Protein AF-A0A347UJ64-F1 (afdb_monomer)

Secondary structure (DSSP, 8-state):
---HHHHHHHHHHHHHHTTSS-HHHHHHHTGGGTHHHHHHHHT-HHHHHHHHHHHHHHH--HHHHHHHHHHTHHHHTTTHHHHHHHHHHHHT-TT--HHHHHHHHHHS-HHHHHHHHHHHH-

Structure (mmCIF, N/CA/C/O backbone):
data_AF-A0A347UJ64-F1
#
_entry.id   AF-A0A347UJ64-F1
#
loop_
_atom_site.group_PDB
_atom_site.id
_atom_site.type_symbol
_atom_site.label_atom_id
_atom_site.label_alt_id
_atom_site.label_comp_id
_atom_site.label_asym_id
_atom_site.label_entity_id
_atom_site.label_seq_id
_atom_site.pdbx_PDB_ins_code
_atom_site.Cartn_x
_atom_site.Cartn_y
_atom_site.Cartn_z
_atom_site.occupancy
_atom_site.B_iso_or_equiv
_atom_site.auth_seq_id
_atom_site.auth_comp_id
_atom_site.auth_asym_id
_atom_site.auth_atom_id
_atom_site.pdbx_PDB_model_num
ATOM 1 N N . MET A 1 1 ? -1.142 -9.263 20.235 1.00 63.03 1 MET A N 1
ATOM 2 C CA . MET A 1 1 ? -0.989 -8.815 18.835 1.00 63.03 1 MET A CA 1
ATOM 3 C C . MET A 1 1 ? -1.962 -7.671 18.612 1.00 63.03 1 MET A C 1
ATOM 5 O O . MET A 1 1 ? -3.070 -7.795 19.123 1.00 63.03 1 MET A O 1
ATOM 9 N N . PRO A 1 2 ? -1.563 -6.585 17.931 1.00 79.00 2 PRO A N 1
ATOM 10 C CA . PRO A 1 2 ? -2.477 -5.505 17.576 1.00 79.00 2 PRO A CA 1
ATOM 11 C C . PRO A 1 2 ? -3.651 -6.006 16.727 1.00 79.00 2 PRO A C 1
ATOM 13 O O . PRO A 1 2 ? -3.521 -6.984 15.987 1.00 79.00 2 PRO A O 1
ATOM 16 N N . SER A 1 3 ? -4.789 -5.331 16.823 1.00 91.12 3 SER A N 1
ATOM 17 C CA . SER A 1 3 ? -5.934 -5.541 15.933 1.00 91.12 3 SER A CA 1
ATOM 18 C C . SER A 1 3 ? -5.662 -4.983 14.529 1.00 91.12 3 SER A C 1
ATOM 20 O O . SER A 1 3 ? -4.817 -4.105 14.348 1.00 91.12 3 SER A O 1
ATOM 22 N N . GLN A 1 4 ? -6.421 -5.432 13.523 1.00 91.94 4 GLN A N 1
ATOM 23 C CA . GLN A 1 4 ? -6.372 -4.844 12.171 1.00 91.94 4 GLN A CA 1
ATOM 24 C C . GLN A 1 4 ? -6.640 -3.333 12.190 1.00 91.94 4 GLN A C 1
ATOM 26 O O . GLN A 1 4 ? -5.997 -2.576 11.469 1.00 91.94 4 GLN A O 1
ATOM 31 N N . ALA A 1 5 ? -7.528 -2.878 13.077 1.00 94.44 5 ALA A N 1
ATOM 32 C CA . ALA A 1 5 ? -7.822 -1.463 13.253 1.00 94.44 5 ALA A CA 1
ATOM 33 C C . ALA A 1 5 ? -6.586 -0.678 13.733 1.00 94.44 5 ALA A C 1
ATOM 35 O O . ALA A 1 5 ? -6.277 0.388 13.202 1.00 94.44 5 ALA A O 1
ATOM 36 N N . GLU A 1 6 ? -5.841 -1.217 14.701 1.00 95.56 6 GLU A N 1
ATOM 37 C CA . GLU A 1 6 ? -4.592 -0.611 15.180 1.00 95.56 6 GLU A CA 1
ATOM 38 C C . GLU A 1 6 ? -3.510 -0.622 14.097 1.00 95.56 6 GLU A C 1
ATOM 40 O O . GLU A 1 6 ? -2.832 0.386 13.897 1.00 95.56 6 GLU A O 1
ATOM 45 N N . TYR A 1 7 ? -3.381 -1.717 13.343 1.00 95.75 7 TYR A N 1
ATOM 46 C CA . TYR A 1 7 ? -2.463 -1.772 12.208 1.00 95.75 7 TYR A CA 1
ATOM 47 C C . TYR A 1 7 ? -2.813 -0.754 11.124 1.00 95.75 7 TYR A C 1
ATOM 49 O O . TYR A 1 7 ? -1.909 -0.108 10.591 1.00 95.75 7 TYR A O 1
ATOM 57 N N . PHE A 1 8 ? -4.091 -0.582 10.796 1.00 97.00 8 PHE A N 1
ATOM 58 C CA . PHE A 1 8 ? -4.524 0.394 9.804 1.00 97.00 8 PHE A CA 1
ATOM 59 C C . PHE A 1 8 ? -4.277 1.826 10.284 1.00 97.00 8 PHE A C 1
ATOM 61 O O . PHE A 1 8 ? -3.668 2.621 9.571 1.00 97.00 8 PHE A O 1
ATOM 68 N N . LYS A 1 9 ? -4.642 2.132 11.535 1.00 96.94 9 LYS A N 1
ATOM 69 C CA . LYS A 1 9 ? -4.392 3.440 12.153 1.00 96.94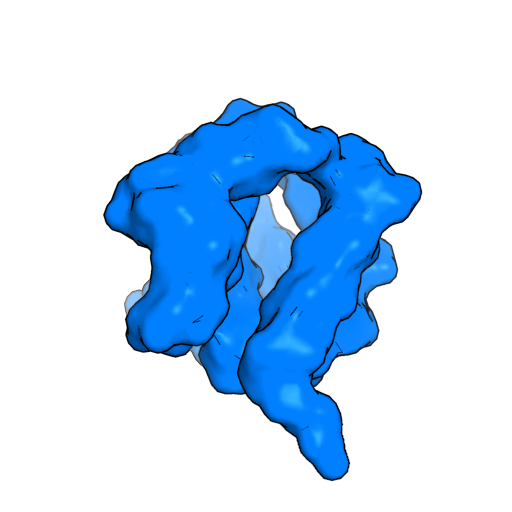 9 LYS A CA 1
ATOM 70 C C . LYS A 1 9 ? -2.904 3.797 12.161 1.00 96.94 9 LYS A C 1
ATOM 72 O O . LYS A 1 9 ? -2.538 4.904 11.772 1.00 96.94 9 LYS A O 1
ATOM 77 N N . ASN A 1 10 ? -2.051 2.860 12.570 1.00 95.88 10 ASN A N 1
ATOM 78 C CA . ASN A 1 10 ? -0.606 3.077 12.604 1.00 95.88 10 ASN A CA 1
ATOM 79 C C . ASN A 1 10 ? -0.047 3.295 11.197 1.00 95.88 10 ASN A C 1
ATOM 81 O O . ASN A 1 10 ? 0.778 4.179 11.006 1.00 95.88 10 ASN A O 1
ATOM 85 N N . PHE A 1 11 ? -0.540 2.550 10.204 1.00 97.19 11 PHE A N 1
ATOM 86 C CA . PHE A 1 11 ? -0.135 2.735 8.813 1.00 97.19 11 PHE A CA 1
ATOM 87 C C . PHE A 1 11 ? -0.483 4.130 8.287 1.00 97.19 11 PHE A C 1
ATOM 89 O O . PHE A 1 11 ? 0.380 4.804 7.733 1.00 97.19 11 PHE A O 1
ATOM 96 N N . ILE A 1 12 ? -1.719 4.586 8.514 1.00 97.62 12 ILE A N 1
ATOM 97 C CA . ILE A 1 12 ? -2.166 5.942 8.164 1.00 97.62 12 ILE A CA 1
ATOM 98 C C . ILE A 1 12 ? -1.245 6.984 8.814 1.00 97.62 12 ILE A C 1
ATOM 100 O O . ILE A 1 12 ? -0.774 7.891 8.130 1.00 97.62 12 ILE A O 1
ATOM 104 N N . SER A 1 13 ? -0.942 6.834 10.110 1.00 97.19 13 SER A N 1
ATOM 105 C CA . SER A 1 13 ? -0.020 7.735 10.815 1.00 97.19 13 SER A CA 1
ATOM 106 C C . SER A 1 13 ? 1.352 7.757 10.152 1.00 97.19 13 SER A C 1
ATOM 108 O O . SER A 1 13 ? 1.855 8.827 9.837 1.00 97.19 13 SER A O 1
ATOM 110 N N . THR A 1 14 ? 1.929 6.592 9.845 1.00 96.19 14 THR A N 1
ATOM 111 C CA . THR A 1 14 ? 3.244 6.518 9.197 1.00 96.19 14 THR A CA 1
ATOM 112 C C . THR A 1 14 ? 3.252 7.187 7.821 1.00 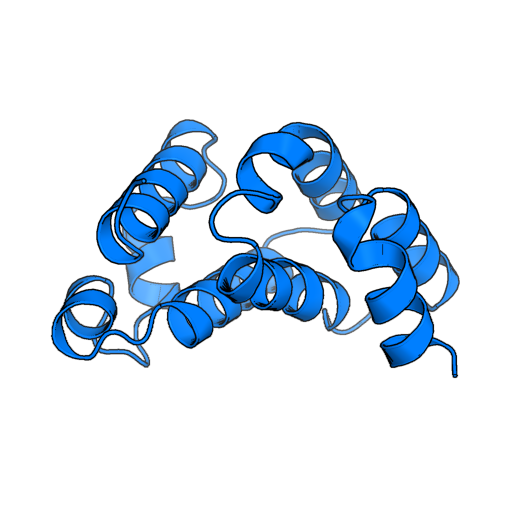96.19 14 THR A C 1
ATOM 114 O O . THR A 1 14 ? 4.189 7.923 7.514 1.00 96.19 14 THR A O 1
ATOM 117 N N . LEU A 1 15 ? 2.202 7.008 7.008 1.00 97.25 15 LEU A N 1
ATOM 118 C CA . LEU A 1 15 ? 2.084 7.701 5.719 1.00 97.25 15 LEU A CA 1
ATOM 119 C C . LEU A 1 15 ? 2.061 9.228 5.884 1.00 97.25 15 LEU A C 1
ATOM 121 O O . LEU A 1 15 ? 2.664 9.935 5.072 1.00 97.25 15 LEU A O 1
ATOM 125 N N . LYS A 1 16 ? 1.402 9.731 6.934 1.00 97.19 16 LYS A N 1
ATOM 126 C CA . LYS A 1 16 ? 1.372 11.161 7.265 1.00 97.19 16 LYS A CA 1
ATOM 127 C C . LYS A 1 16 ? 2.720 11.672 7.753 1.00 97.19 16 LYS A C 1
ATOM 129 O O . LYS A 1 16 ? 3.215 12.671 7.232 1.00 97.19 16 LYS A O 1
ATOM 134 N N . ASP A 1 17 ? 3.329 10.975 8.706 1.00 96.75 17 ASP A N 1
ATOM 135 C CA . ASP A 1 17 ? 4.593 11.367 9.335 1.00 96.75 17 ASP A CA 1
ATOM 136 C C . ASP A 1 17 ? 5.730 11.426 8.302 1.00 96.75 17 ASP A C 1
ATOM 138 O O . ASP A 1 17 ? 6.548 12.347 8.302 1.00 96.75 17 ASP A O 1
ATOM 142 N N . GLN A 1 18 ? 5.722 10.498 7.339 1.0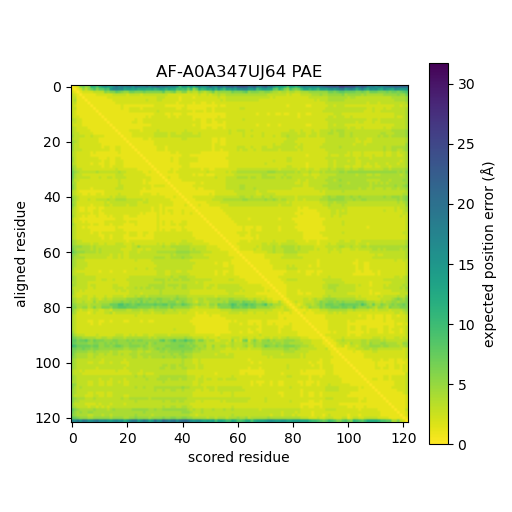0 95.06 18 GLN A N 1
ATOM 143 C CA . GLN A 1 18 ? 6.654 10.470 6.208 1.00 95.06 18 GLN A CA 1
ATOM 144 C C . GLN A 1 18 ? 6.272 11.417 5.058 1.00 95.06 18 GLN A C 1
ATOM 146 O O . GLN A 1 18 ? 6.959 11.456 4.035 1.00 95.06 18 GLN A O 1
ATOM 151 N N . LYS A 1 19 ? 5.181 12.184 5.193 1.00 95.44 19 LYS A N 1
ATOM 152 C CA . LYS A 1 19 ? 4.654 13.101 4.165 1.00 95.44 19 LYS A CA 1
ATOM 153 C C . LYS A 1 19 ? 4.386 12.409 2.822 1.00 95.44 19 LYS A C 1
ATOM 155 O O . LYS A 1 19 ? 4.522 13.015 1.755 1.00 95.44 19 LYS A O 1
ATOM 160 N N . VAL A 1 20 ? 4.013 11.130 2.866 1.00 96.69 20 VAL A N 1
ATOM 161 C CA . VAL A 1 20 ? 3.594 10.359 1.688 1.00 96.69 20 VAL A CA 1
ATOM 162 C C . VAL A 1 20 ? 2.220 10.856 1.254 1.00 96.69 20 VAL A C 1
ATOM 164 O O . VAL A 1 20 ? 2.058 11.277 0.103 1.00 96.69 20 VAL A O 1
ATOM 167 N N . LEU A 1 21 ? 1.284 10.905 2.208 1.00 97.38 21 LEU A N 1
ATOM 168 C CA . LEU A 1 21 ? -0.054 11.472 2.057 1.00 97.38 21 LEU A CA 1
ATOM 169 C C . LEU A 1 21 ? -0.371 12.416 3.222 1.00 97.38 21 LEU A C 1
ATOM 171 O O . LEU A 1 21 ? 0.005 12.141 4.359 1.00 97.38 21 LEU A O 1
ATOM 175 N N . ASN A 1 22 ? -1.068 13.515 2.951 1.00 97.38 22 ASN A N 1
ATOM 176 C CA . ASN A 1 22 ? -1.676 14.354 3.986 1.00 97.38 22 ASN A CA 1
ATOM 177 C C . ASN A 1 22 ? -3.117 13.900 4.310 1.00 97.38 22 ASN A C 1
ATOM 179 O O . ASN A 1 22 ? -3.645 12.990 3.674 1.00 97.38 22 ASN A O 1
ATOM 183 N N . ASP A 1 23 ? -3.760 14.541 5.290 1.00 97.56 23 ASP A N 1
ATOM 184 C CA . ASP A 1 23 ? -5.123 14.187 5.719 1.00 97.56 23 ASP A CA 1
ATOM 185 C C . ASP A 1 23 ? -6.157 14.255 4.590 1.00 97.56 23 ASP A C 1
ATOM 187 O O . ASP A 1 23 ? -6.963 13.342 4.430 1.00 97.56 23 ASP A O 1
ATOM 191 N N . GLN A 1 24 ? -6.101 15.299 3.763 1.00 97.69 24 GLN A N 1
ATOM 192 C CA . GLN A 1 24 ? -7.019 15.458 2.637 1.00 97.69 24 GLN A CA 1
ATOM 193 C C . GLN A 1 24 ? -6.800 14.378 1.572 1.00 97.69 24 GLN A C 1
ATOM 195 O O . GLN A 1 24 ? -7.759 13.854 1.017 1.00 97.69 24 GLN A O 1
ATOM 200 N N . GLU A 1 25 ? -5.544 14.031 1.289 1.00 98.06 25 GLU A N 1
ATOM 201 C CA . GLU A 1 25 ? -5.195 12.974 0.338 1.00 98.06 25 GLU A CA 1
ATOM 202 C C . GLU A 1 25 ? -5.638 11.594 0.832 1.00 98.06 25 GLU A C 1
ATOM 204 O O . GLU A 1 25 ? -6.069 10.774 0.026 1.00 98.06 25 GLU A O 1
ATOM 209 N N . ILE A 1 26 ? -5.566 11.337 2.141 1.00 98.31 26 ILE A N 1
ATOM 210 C CA . ILE A 1 26 ? -6.067 10.093 2.736 1.00 98.31 26 ILE A CA 1
ATOM 211 C C . ILE A 1 26 ? -7.590 10.011 2.617 1.00 98.31 26 ILE A C 1
ATOM 213 O O . ILE A 1 26 ? -8.102 8.980 2.185 1.00 98.31 26 ILE A O 1
ATOM 217 N N . GLU A 1 27 ? -8.314 11.075 2.968 1.00 98.19 27 GLU A N 1
ATOM 218 C CA . GLU A 1 27 ? -9.776 11.089 2.841 1.00 98.19 27 GLU A CA 1
ATOM 219 C C . GLU A 1 27 ? -10.218 10.946 1.380 1.00 98.19 27 GLU A C 1
ATOM 221 O O . GLU A 1 27 ? -11.130 10.177 1.085 1.00 98.19 27 GLU A O 1
ATOM 226 N N . GLU A 1 28 ? -9.533 11.602 0.440 1.00 97.94 28 GLU A N 1
ATOM 227 C CA . GLU A 1 28 ? -9.833 11.458 -0.989 1.00 97.94 28 GLU A CA 1
ATOM 228 C C . GLU A 1 28 ? -9.515 10.046 -1.500 1.00 97.94 28 GLU A C 1
ATOM 230 O O . GLU A 1 28 ? -10.305 9.470 -2.250 1.00 97.94 28 GLU A O 1
ATOM 235 N N . ALA A 1 29 ? -8.396 9.450 -1.072 1.00 97.88 29 ALA A N 1
ATOM 236 C CA . ALA A 1 29 ? -8.066 8.067 -1.406 1.00 97.88 29 ALA A CA 1
ATOM 237 C C . ALA A 1 29 ? -9.145 7.093 -0.914 1.00 97.88 29 ALA A C 1
ATOM 239 O O . ALA A 1 29 ? -9.474 6.139 -1.613 1.00 97.88 29 ALA A O 1
ATOM 240 N N . LEU A 1 30 ? -9.718 7.343 0.264 1.00 98.25 30 LEU A N 1
ATOM 241 C CA . LEU A 1 30 ? -10.693 6.466 0.913 1.00 98.25 30 LEU A CA 1
ATOM 242 C C . LEU A 1 30 ? -12.148 6.879 0.673 1.00 98.25 30 LEU A C 1
ATOM 244 O O . LEU A 1 30 ? -13.055 6.282 1.246 1.00 98.25 30 LEU A O 1
ATOM 248 N N . LYS A 1 31 ? -12.403 7.858 -0.195 1.00 97.44 31 LYS A N 1
ATOM 249 C CA . LYS A 1 31 ? -13.741 8.416 -0.427 1.00 97.44 31 LYS A CA 1
ATOM 250 C C . LYS A 1 31 ? -14.787 7.375 -0.829 1.00 97.44 31 LYS A C 1
ATOM 252 O O . LYS A 1 31 ? -15.934 7.479 -0.415 1.00 97.44 31 LYS A O 1
ATOM 257 N N . TYR A 1 32 ? -14.396 6.359 -1.601 1.00 95.19 32 TYR A N 1
ATOM 258 C CA . TYR A 1 32 ? -15.283 5.253 -1.996 1.00 95.19 32 TYR A CA 1
ATOM 259 C C . TYR A 1 32 ? -15.695 4.337 -0.835 1.00 95.19 32 TYR A C 1
ATOM 261 O O . TYR A 1 32 ? -16.599 3.525 -0.995 1.00 95.19 32 TYR A O 1
ATOM 269 N N . LEU A 1 33 ? -15.020 4.455 0.306 1.00 96.94 33 LEU A N 1
ATOM 270 C CA . LEU A 1 33 ? -15.259 3.700 1.531 1.00 96.94 33 LEU A CA 1
ATOM 271 C C . LEU A 1 33 ? -15.767 4.626 2.647 1.00 96.94 33 LEU A C 1
ATOM 273 O O . LEU A 1 33 ? -15.478 4.373 3.809 1.00 96.94 33 LEU A O 1
ATOM 277 N N . ASP A 1 34 ? -16.435 5.733 2.299 1.00 97.00 34 ASP A N 1
ATOM 278 C CA . ASP A 1 34 ? -16.881 6.777 3.234 1.00 97.00 34 ASP A CA 1
ATOM 279 C C . ASP A 1 34 ? -15.746 7.333 4.120 1.00 97.00 34 ASP A C 1
ATOM 281 O O . ASP A 1 34 ? -15.911 7.621 5.314 1.00 97.00 34 ASP A O 1
ATOM 285 N N . GLY A 1 35 ? -14.565 7.484 3.512 1.00 96.56 35 GLY A N 1
ATOM 286 C CA . GLY A 1 35 ? -13.375 8.036 4.148 1.00 96.56 35 GLY A CA 1
ATOM 287 C C . GLY A 1 35 ? -12.736 7.088 5.160 1.00 96.56 35 GLY A C 1
ATOM 288 O O . GLY A 1 35 ? -12.995 5.883 5.192 1.00 96.56 35 GLY A O 1
ATOM 289 N N . ILE A 1 36 ? -11.895 7.633 6.043 1.00 96.69 36 ILE A N 1
ATOM 290 C CA . ILE A 1 36 ? -11.265 6.829 7.108 1.00 96.69 36 ILE A CA 1
ATOM 291 C C . ILE A 1 36 ? -12.335 6.176 7.995 1.00 96.69 36 ILE A C 1
ATOM 293 O O . ILE A 1 36 ? -12.195 5.024 8.411 1.00 96.69 36 ILE A O 1
ATOM 297 N N . LYS A 1 37 ? -13.415 6.907 8.288 1.00 96.56 37 LYS A N 1
ATOM 298 C CA . LYS A 1 37 ? -14.480 6.446 9.182 1.00 96.56 37 LYS A CA 1
ATOM 299 C C . LYS A 1 37 ? -15.172 5.191 8.651 1.00 96.56 37 LYS A C 1
ATOM 301 O O . LYS A 1 37 ? -15.352 4.263 9.439 1.00 96.56 37 LYS A O 1
ATOM 306 N N . GLY A 1 38 ? -15.530 5.151 7.367 1.00 96.94 38 GLY A N 1
ATOM 307 C CA . GLY A 1 38 ? -16.204 3.985 6.794 1.00 96.94 38 GLY A CA 1
ATOM 308 C C . GLY A 1 38 ? -15.300 2.751 6.730 1.00 96.94 38 GLY A C 1
ATOM 309 O O . GLY A 1 38 ? -15.737 1.650 7.060 1.00 96.94 38 GLY A O 1
ATOM 310 N N . VAL A 1 39 ? -13.991 2.928 6.491 1.00 97.31 39 VAL A N 1
ATOM 311 C CA . VAL A 1 39 ? -13.018 1.823 6.619 1.00 97.31 39 VAL A CA 1
ATOM 312 C C . VAL A 1 39 ? -13.072 1.181 8.009 1.00 97.31 39 VAL A C 1
ATOM 314 O O . VAL A 1 39 ? -13.046 -0.046 8.122 1.00 97.31 39 VAL A O 1
ATOM 317 N N . PHE A 1 40 ? -13.165 1.984 9.074 1.00 97.12 40 PHE A N 1
ATOM 318 C CA . PHE A 1 40 ? -13.243 1.467 10.441 1.00 97.12 40 PHE A CA 1
ATOM 319 C C . PHE A 1 40 ? -14.609 0.872 10.796 1.00 97.12 40 PHE A C 1
ATOM 321 O O . PHE A 1 40 ? -14.638 -0.157 11.475 1.00 97.12 40 PHE A O 1
ATOM 328 N N . SER A 1 41 ? -15.720 1.493 10.384 1.00 96.62 41 SER A N 1
ATOM 329 C CA . SER A 1 41 ? -17.061 0.988 10.715 1.00 96.62 41 SER A CA 1
ATOM 330 C C . SER A 1 41 ? -17.336 -0.353 10.049 1.00 96.62 41 SER A C 1
ATOM 332 O O . SER A 1 41 ? -17.803 -1.284 10.707 1.00 96.62 41 SER A O 1
ATOM 334 N N . ASP A 1 42 ? -16.955 -0.467 8.780 1.00 96.25 42 ASP A N 1
ATOM 335 C CA . ASP A 1 42 ? -17.318 -1.604 7.935 1.00 96.25 42 ASP A CA 1
ATOM 336 C C . ASP A 1 42 ? -16.177 -2.628 7.841 1.00 96.25 42 ASP A C 1
ATOM 338 O O . ASP A 1 42 ? -16.320 -3.696 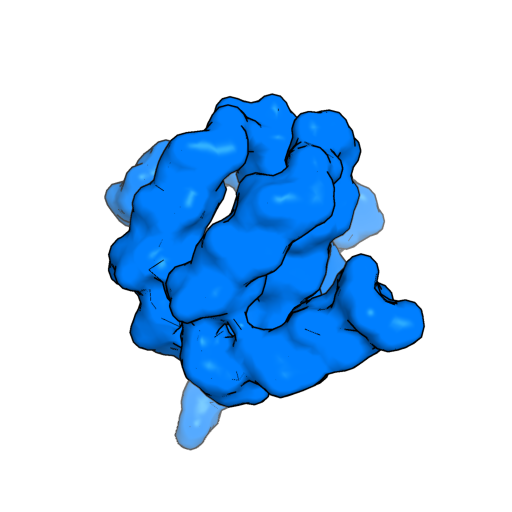7.246 1.00 96.25 42 ASP A O 1
ATOM 342 N N . LYS A 1 43 ? -15.043 -2.329 8.494 1.00 95.56 43 LYS A N 1
ATOM 343 C CA . LYS A 1 43 ? -13.838 -3.170 8.571 1.00 95.56 43 LYS A CA 1
ATOM 344 C C . LYS A 1 43 ? -13.220 -3.458 7.199 1.00 95.56 43 LYS A C 1
ATOM 346 O O . LYS A 1 43 ? -12.600 -4.504 6.995 1.00 95.56 43 LYS A O 1
ATOM 351 N N . PHE A 1 44 ? -13.321 -2.512 6.267 1.00 96.38 44 PHE A N 1
ATOM 352 C CA . PHE A 1 44 ? -12.761 -2.604 4.914 1.00 96.38 44 PHE A CA 1
ATOM 353 C C . PHE A 1 44 ? -11.250 -2.324 4.865 1.00 96.38 44 PHE A C 1
ATOM 355 O O . PHE A 1 44 ? -10.774 -1.568 4.023 1.00 96.38 44 PHE A O 1
ATOM 362 N N . PHE A 1 45 ? -10.460 -2.926 5.759 1.00 96.31 45 PHE A N 1
ATOM 363 C CA . PHE A 1 45 ? -9.029 -2.620 5.880 1.00 96.31 45 PHE A CA 1
ATOM 364 C C . PHE A 1 45 ? -8.226 -2.991 4.629 1.00 96.31 45 PHE A C 1
ATOM 366 O O . PHE A 1 45 ? -7.382 -2.208 4.203 1.00 96.31 45 PHE A O 1
ATOM 373 N N . ILE A 1 46 ? -8.512 -4.144 4.010 1.00 96.94 46 ILE A N 1
ATOM 374 C CA . ILE A 1 46 ? -7.857 -4.571 2.759 1.00 96.94 46 ILE A CA 1
ATOM 375 C C . ILE A 1 46 ? -8.132 -3.555 1.649 1.00 96.94 46 ILE A C 1
ATOM 377 O O . ILE A 1 46 ? -7.195 -3.002 1.079 1.00 96.94 46 ILE A O 1
ATOM 381 N N . SER A 1 47 ? -9.404 -3.232 1.410 1.00 97.56 47 SER A N 1
ATOM 382 C CA . SER A 1 47 ? -9.783 -2.248 0.394 1.00 97.56 47 SER A CA 1
ATOM 383 C C . SER A 1 47 ? -9.254 -0.852 0.718 1.00 97.56 47 SER A C 1
ATOM 385 O O . SER A 1 47 ? -8.878 -0.112 -0.189 1.00 97.56 47 SER A O 1
ATOM 387 N N . GLY A 1 48 ? -9.165 -0.486 1.998 1.00 97.94 48 GLY A N 1
ATOM 388 C CA . GLY A 1 48 ? -8.536 0.757 2.433 1.00 97.94 48 GLY A CA 1
ATOM 389 C C . GLY A 1 48 ? -7.057 0.805 2.055 1.00 97.94 48 GLY A C 1
ATO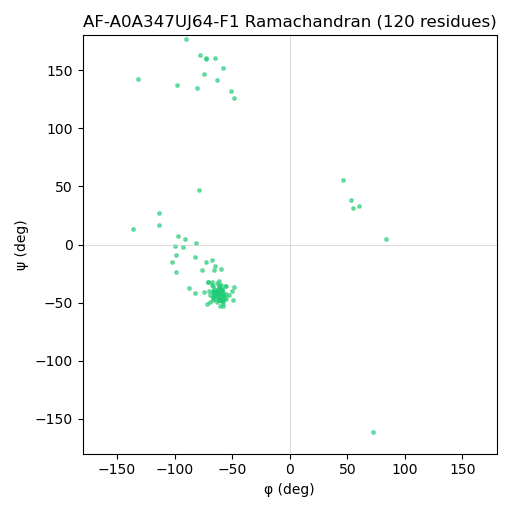M 390 O O . GLY A 1 48 ? -6.597 1.781 1.466 1.00 97.94 48 GLY A O 1
ATOM 391 N N . TYR A 1 49 ? -6.318 -0.272 2.318 1.00 98.25 49 TYR A N 1
ATOM 392 C CA . TYR A 1 49 ? -4.928 -0.412 1.896 1.00 98.25 49 TYR A CA 1
ATOM 393 C C . TYR A 1 49 ? -4.777 -0.318 0.369 1.00 98.25 49 TYR A C 1
ATOM 395 O O . TYR A 1 49 ? -3.955 0.457 -0.117 1.00 98.25 49 TYR A O 1
ATOM 403 N N . GLU A 1 50 ? -5.586 -1.044 -0.399 1.00 97.69 50 GLU A N 1
ATOM 404 C CA . GLU A 1 50 ? -5.541 -1.003 -1.866 1.00 97.69 50 GLU A CA 1
ATOM 405 C C . GLU A 1 50 ? -5.787 0.410 -2.410 1.00 97.69 50 GLU A C 1
ATOM 407 O O . GLU A 1 50 ? -5.031 0.895 -3.251 1.00 97.69 50 GLU A O 1
ATOM 412 N N . ASN A 1 51 ? -6.799 1.114 -1.899 1.00 97.81 51 ASN A N 1
ATOM 413 C CA . ASN A 1 51 ? -7.118 2.469 -2.349 1.00 97.81 51 ASN A CA 1
ATOM 414 C C . ASN A 1 51 ? -6.009 3.482 -2.018 1.00 97.81 51 ASN A C 1
ATOM 416 O O . ASN A 1 51 ? -5.679 4.330 -2.852 1.00 97.81 51 ASN A O 1
ATOM 420 N N . LEU A 1 52 ? -5.372 3.360 -0.847 1.00 98.25 52 LEU A N 1
ATOM 421 C CA . LEU A 1 52 ? -4.194 4.166 -0.508 1.00 98.25 52 LEU A CA 1
ATOM 422 C C . LEU A 1 52 ? -3.040 3.906 -1.486 1.00 98.25 52 LEU A C 1
ATOM 424 O O . LEU A 1 52 ? -2.414 4.856 -1.959 1.00 98.25 52 LEU A O 1
ATOM 428 N N . ALA A 1 53 ? -2.778 2.641 -1.830 1.00 97.94 53 ALA A N 1
ATOM 429 C CA . ALA A 1 53 ? -1.756 2.281 -2.810 1.00 97.94 53 ALA A CA 1
ATOM 430 C C . ALA A 1 53 ? -2.061 2.883 -4.189 1.00 97.94 53 ALA A C 1
ATOM 432 O O . ALA A 1 53 ? -1.201 3.543 -4.773 1.00 97.94 53 ALA A O 1
ATOM 433 N N . TRP A 1 54 ? -3.299 2.758 -4.676 1.00 96.88 54 TRP A N 1
ATOM 434 C CA . TRP A 1 54 ? -3.726 3.358 -5.943 1.00 96.88 54 TRP A CA 1
ATOM 435 C C . TRP A 1 54 ? -3.541 4.873 -5.975 1.00 96.88 54 TRP A C 1
ATOM 437 O O . TRP A 1 54 ? -3.096 5.429 -6.984 1.00 96.88 54 TRP A O 1
ATOM 447 N N . PHE A 1 55 ? -3.855 5.553 -4.875 1.00 97.38 55 PHE A N 1
ATOM 448 C CA . PHE A 1 55 ? -3.645 6.990 -4.766 1.00 97.38 55 PHE A CA 1
ATOM 449 C C . PHE A 1 55 ? -2.152 7.344 -4.819 1.00 97.38 55 PHE A C 1
ATOM 451 O O . PHE A 1 55 ? -1.745 8.226 -5.581 1.00 97.38 55 PHE A O 1
ATOM 458 N N . ILE A 1 56 ? -1.309 6.600 -4.096 1.00 97.00 56 ILE A N 1
ATOM 459 C CA . ILE A 1 56 ? 0.150 6.758 -4.147 1.00 97.00 56 ILE A CA 1
ATOM 460 C C . ILE A 1 56 ? 0.672 6.519 -5.569 1.00 97.00 56 ILE A C 1
ATOM 462 O O . ILE A 1 56 ? 1.489 7.300 -6.049 1.00 97.00 56 ILE A O 1
ATOM 466 N N . CYS A 1 57 ? 0.162 5.522 -6.296 1.00 95.69 57 CYS A N 1
ATOM 467 C CA . CYS A 1 57 ? 0.539 5.266 -7.687 1.00 95.69 57 CYS A CA 1
ATOM 468 C C . CYS A 1 57 ? 0.218 6.430 -8.628 1.00 95.69 57 CYS A C 1
ATOM 470 O O . CYS A 1 57 ? 0.945 6.628 -9.601 1.00 95.69 57 CYS A O 1
ATOM 472 N N . LYS A 1 58 ? -0.840 7.206 -8.372 1.00 94.12 58 LYS A N 1
ATOM 473 C CA . LYS A 1 58 ? -1.146 8.41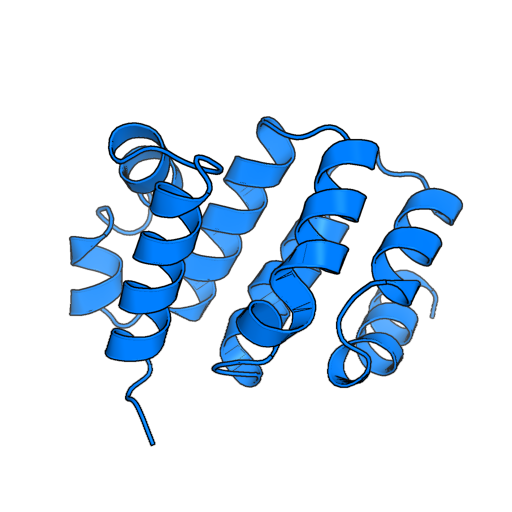5 -9.160 1.00 94.12 58 LYS A CA 1
ATOM 474 C C . LYS A 1 58 ? -0.142 9.538 -8.889 1.00 94.12 58 LYS A C 1
ATOM 476 O O . LYS A 1 58 ? 0.176 10.299 -9.795 1.00 94.12 58 LYS A O 1
ATOM 481 N N . LYS A 1 59 ? 0.377 9.617 -7.660 1.00 94.00 59 LYS A N 1
ATOM 482 C CA . LYS A 1 59 ? 1.294 10.670 -7.201 1.00 94.00 59 LYS A CA 1
ATOM 483 C C . LYS A 1 59 ? 2.766 10.359 -7.481 1.00 94.00 59 LYS A C 1
ATOM 485 O O . LYS A 1 59 ? 3.554 11.264 -7.746 1.00 94.00 59 LYS A O 1
ATOM 490 N N . PHE A 1 60 ? 3.170 9.100 -7.346 1.00 95.25 60 PHE A N 1
ATOM 491 C CA . PHE A 1 60 ? 4.574 8.699 -7.360 1.00 95.25 60 PHE A CA 1
ATOM 492 C C . PHE A 1 60 ? 4.994 8.185 -8.738 1.00 95.25 60 PHE A C 1
ATOM 494 O O . PHE A 1 60 ? 4.316 7.379 -9.380 1.00 95.25 60 PHE A O 1
ATOM 501 N N . MET A 1 61 ? 6.182 8.617 -9.160 1.00 94.06 61 MET A N 1
ATOM 502 C CA . MET A 1 61 ? 6.933 7.953 -10.222 1.00 94.06 61 MET A CA 1
ATOM 503 C C . MET A 1 61 ? 7.511 6.632 -9.706 1.00 94.06 61 MET A C 1
ATOM 505 O O . MET A 1 61 ? 7.692 6.451 -8.499 1.00 94.06 61 MET A O 1
ATOM 509 N N . VAL A 1 62 ? 7.858 5.729 -10.624 1.00 94.44 62 VAL A N 1
ATOM 510 C CA . VAL A 1 62 ? 8.409 4.402 -10.304 1.00 94.44 62 VAL A CA 1
ATOM 511 C C . VAL A 1 62 ? 9.615 4.490 -9.367 1.00 94.44 62 VAL A C 1
ATOM 513 O O . VAL A 1 62 ? 9.676 3.756 -8.386 1.00 94.44 62 VAL A O 1
ATOM 516 N N . GLN A 1 63 ? 10.536 5.430 -9.594 1.00 94.81 63 GLN A N 1
ATOM 517 C CA . GLN A 1 63 ? 11.713 5.598 -8.736 1.00 94.81 63 GLN A CA 1
ATOM 518 C C . GLN A 1 63 ? 11.343 5.911 -7.277 1.00 94.81 63 GLN A C 1
ATOM 520 O O . GLN A 1 63 ? 11.885 5.313 -6.350 1.00 94.81 63 GLN A O 1
ATOM 525 N N . ARG A 1 64 ? 10.347 6.778 -7.070 1.00 95.81 64 ARG A N 1
ATOM 526 C CA . ARG A 1 64 ? 9.858 7.125 -5.732 1.00 95.81 64 ARG A CA 1
ATOM 527 C C . ARG A 1 64 ? 9.096 5.969 -5.078 1.00 95.81 64 ARG A C 1
ATOM 529 O O . ARG A 1 64 ? 9.162 5.810 -3.863 1.00 95.81 64 ARG A O 1
ATOM 536 N N . LEU A 1 65 ? 8.407 5.137 -5.866 1.00 96.06 65 LEU A N 1
ATOM 537 C CA . LEU A 1 65 ? 7.817 3.886 -5.371 1.00 96.06 65 LEU A CA 1
ATOM 538 C C . LEU A 1 65 ? 8.893 2.910 -4.890 1.00 96.06 65 LEU A C 1
ATOM 540 O O . LEU A 1 65 ? 8.732 2.319 -3.824 1.00 96.06 65 LEU A O 1
ATOM 544 N N . LYS A 1 66 ? 10.003 2.775 -5.629 1.00 96.00 66 LYS A N 1
ATOM 545 C CA . LYS A 1 66 ? 11.124 1.918 -5.217 1.00 96.00 66 LYS A CA 1
ATOM 546 C C . LYS A 1 66 ? 11.693 2.356 -3.871 1.00 96.00 66 LYS A C 1
ATOM 548 O O . LYS A 1 66 ? 11.861 1.534 -2.972 1.00 96.00 66 LYS A O 1
ATOM 553 N N . GLU A 1 67 ? 11.948 3.652 -3.721 1.00 96.25 67 GLU A N 1
ATOM 554 C CA . GLU A 1 67 ? 12.434 4.236 -2.468 1.00 96.25 67 GLU A CA 1
ATOM 555 C C . GLU A 1 67 ? 11.451 4.008 -1.319 1.00 96.25 67 GLU A C 1
ATOM 557 O O . GLU A 1 67 ? 11.857 3.545 -0.254 1.00 96.25 67 GLU A O 1
ATOM 562 N N . PHE A 1 68 ? 10.159 4.252 -1.559 1.00 96.81 68 PHE A N 1
ATOM 563 C CA . PHE A 1 68 ? 9.113 4.033 -0.566 1.00 96.81 68 PHE A CA 1
ATOM 564 C C . PHE A 1 68 ? 9.078 2.580 -0.082 1.00 96.81 68 PHE A C 1
ATOM 566 O O . PHE A 1 68 ? 9.104 2.352 1.126 1.00 96.81 68 PHE A O 1
ATOM 573 N N . ILE A 1 69 ? 9.051 1.604 -0.999 1.00 96.38 69 ILE A N 1
ATOM 574 C CA . ILE A 1 69 ? 8.995 0.178 -0.648 1.00 96.38 69 ILE A CA 1
ATOM 575 C C . ILE A 1 69 ? 10.232 -0.212 0.166 1.00 96.38 69 ILE A C 1
ATOM 577 O O . ILE A 1 69 ? 10.094 -0.796 1.238 1.00 96.38 69 ILE A O 1
ATOM 581 N N . LYS A 1 70 ? 11.428 0.178 -0.295 1.00 95.44 70 LYS A N 1
ATOM 582 C CA . LYS A 1 70 ? 12.699 -0.165 0.355 1.00 95.44 70 LYS A CA 1
ATOM 583 C C . LYS A 1 70 ? 12.821 0.412 1.769 1.00 95.44 70 LYS A C 1
ATOM 585 O O . LYS A 1 70 ? 13.343 -0.257 2.654 1.00 95.44 70 LYS A O 1
ATOM 590 N N . GLN A 1 71 ? 12.364 1.647 1.983 1.00 95.12 71 GLN A N 1
ATOM 591 C CA . GLN A 1 71 ? 12.431 2.316 3.290 1.00 95.12 71 GLN A CA 1
ATOM 592 C C . GLN A 1 71 ? 11.382 1.801 4.280 1.00 95.12 71 GLN A C 1
ATOM 594 O O . GLN A 1 71 ? 11.557 1.947 5.485 1.00 95.12 71 GLN A O 1
ATOM 599 N N . ASN A 1 72 ? 10.301 1.196 3.785 1.00 95.31 72 ASN A N 1
ATOM 600 C CA . ASN A 1 72 ? 9.149 0.818 4.596 1.00 95.31 72 ASN A CA 1
ATOM 601 C C . ASN A 1 72 ? 8.937 -0.693 4.712 1.00 95.31 72 ASN A C 1
ATOM 603 O O . ASN A 1 72 ? 7.861 -1.116 5.127 1.00 95.31 72 ASN A O 1
ATOM 607 N N . THR A 1 73 ? 9.933 -1.521 4.392 1.00 94.19 73 THR A N 1
ATOM 608 C CA . THR A 1 73 ? 9.818 -2.988 4.440 1.00 94.19 73 THR A CA 1
ATOM 609 C C . THR A 1 73 ? 9.241 -3.494 5.765 1.00 94.19 73 THR A C 1
ATOM 611 O O . THR A 1 73 ? 8.292 -4.275 5.756 1.00 94.19 73 THR A O 1
ATOM 614 N N . GLU A 1 74 ? 9.741 -3.005 6.905 1.00 93.06 74 GLU A N 1
ATOM 615 C CA . GLU A 1 74 ? 9.260 -3.407 8.236 1.00 93.06 74 GLU A CA 1
ATOM 616 C C . GLU A 1 74 ? 7.798 -3.026 8.479 1.00 93.06 74 GLU A C 1
ATOM 618 O O . GLU A 1 74 ? 7.025 -3.806 9.035 1.00 93.06 74 GLU A O 1
ATOM 623 N N . MET A 1 75 ? 7.393 -1.840 8.019 1.00 94.12 75 MET A N 1
ATOM 62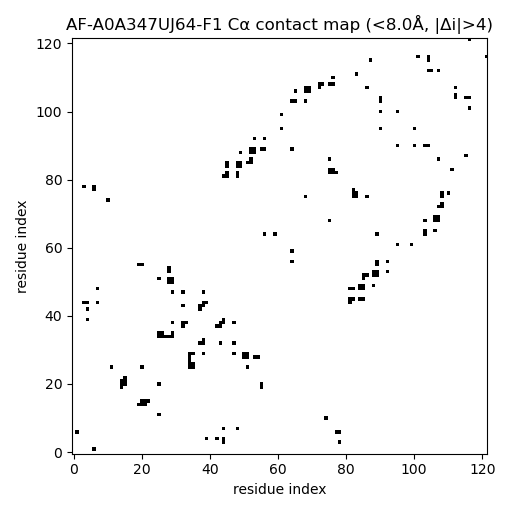4 C CA . MET A 1 75 ? 5.995 -1.435 8.042 1.00 94.12 75 MET A CA 1
ATOM 625 C C . MET A 1 75 ? 5.178 -2.374 7.143 1.00 94.12 75 MET A C 1
ATOM 627 O O . MET A 1 75 ? 4.168 -2.918 7.573 1.00 94.12 75 MET A O 1
ATOM 631 N N . LEU A 1 76 ? 5.600 -2.626 5.909 1.00 94.56 76 LEU A N 1
ATOM 632 C CA . LEU A 1 76 ? 4.827 -3.393 4.928 1.00 94.56 76 LEU A CA 1
ATOM 633 C C . LEU A 1 76 ? 4.613 -4.868 5.309 1.00 94.56 76 LEU A C 1
ATOM 635 O O . LEU A 1 76 ? 3.690 -5.489 4.785 1.00 94.56 76 LEU A O 1
ATOM 639 N N . VAL A 1 77 ? 5.411 -5.427 6.227 1.00 94.75 77 VAL A N 1
ATOM 640 C CA . VAL A 1 77 ? 5.223 -6.793 6.760 1.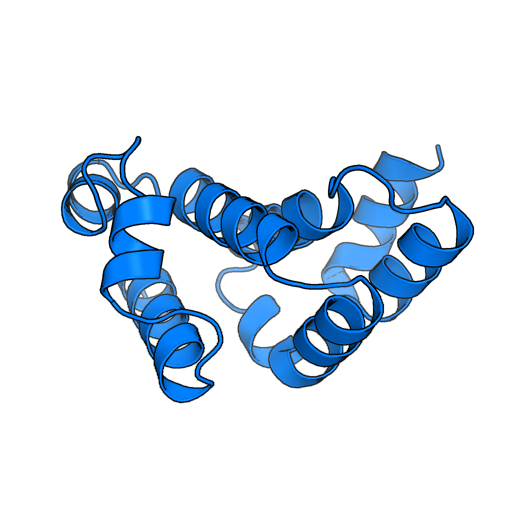00 94.75 77 VAL A CA 1
ATOM 641 C C . VAL A 1 77 ? 4.382 -6.866 8.033 1.00 94.75 77 VAL A C 1
ATOM 643 O O . VAL A 1 77 ? 4.145 -7.961 8.543 1.00 94.75 77 VAL A O 1
ATOM 646 N N . GLN A 1 78 ? 3.935 -5.741 8.584 1.00 90.56 78 GLN A N 1
ATOM 647 C CA . GLN A 1 78 ? 2.914 -5.769 9.631 1.00 90.56 78 GLN A CA 1
ATOM 648 C C . GLN A 1 78 ? 1.559 -6.090 8.997 1.00 90.56 78 GLN A C 1
ATOM 650 O O . GLN A 1 78 ? 1.315 -5.699 7.862 1.00 90.56 78 GLN A O 1
ATOM 655 N N . ASP A 1 79 ? 0.684 -6.798 9.715 1.00 89.69 79 ASP A N 1
ATOM 656 C CA . ASP A 1 79 ? -0.606 -7.254 9.170 1.00 89.69 79 ASP A CA 1
ATOM 657 C C . ASP A 1 79 ? -0.462 -7.891 7.772 1.00 89.69 79 ASP A C 1
ATOM 659 O O . ASP A 1 79 ? -1.051 -7.447 6.783 1.00 89.69 79 ASP A O 1
ATOM 663 N N . LYS A 1 80 ? 0.414 -8.907 7.688 1.00 87.00 80 LYS A N 1
ATOM 664 C CA . LYS A 1 80 ? 0.924 -9.480 6.427 1.00 87.00 80 LYS A CA 1
ATOM 665 C C . LYS A 1 80 ? -0.167 -9.806 5.410 1.00 87.00 80 LYS A C 1
ATOM 667 O O . LYS A 1 80 ? 0.045 -9.642 4.215 1.00 87.00 80 LYS A O 1
ATOM 672 N N . GLY A 1 81 ? -1.324 -10.271 5.884 1.00 88.62 81 GLY A N 1
ATOM 673 C CA . GLY A 1 81 ? -2.457 -10.602 5.026 1.00 88.62 81 GLY A CA 1
ATOM 674 C C . GLY A 1 81 ? -3.023 -9.376 4.314 1.00 88.62 81 GLY A C 1
ATOM 675 O O . GLY A 1 81 ? -3.218 -9.417 3.106 1.00 88.62 81 GLY A O 1
ATOM 676 N N . ALA A 1 82 ? -3.244 -8.276 5.035 1.00 91.62 82 ALA A N 1
ATOM 677 C CA . ALA A 1 82 ? -3.854 -7.080 4.466 1.00 91.62 82 ALA A CA 1
ATOM 678 C C . ALA A 1 82 ? -2.842 -6.202 3.712 1.00 91.62 82 ALA A C 1
ATOM 680 O O . ALA A 1 82 ? -3.130 -5.742 2.606 1.00 91.62 82 ALA A O 1
ATOM 681 N N . ARG A 1 83 ? -1.626 -6.013 4.249 1.00 95.00 83 ARG A N 1
ATOM 682 C CA . ARG A 1 83 ? -0.597 -5.172 3.603 1.00 95.00 83 ARG A CA 1
ATOM 683 C C . ARG A 1 83 ? 0.034 -5.817 2.366 1.00 95.00 83 ARG A C 1
ATOM 685 O O . ARG A 1 83 ? 0.613 -5.103 1.551 1.00 95.00 83 ARG A O 1
ATOM 692 N N . PHE A 1 84 ? -0.144 -7.122 2.158 1.00 97.12 84 PHE A N 1
ATOM 693 C CA . PHE A 1 84 ? 0.142 -7.748 0.866 1.00 97.12 84 PHE A CA 1
ATOM 694 C C . PHE A 1 84 ? -0.635 -7.073 -0.277 1.00 97.12 84 PHE A C 1
ATOM 696 O O . PHE A 1 84 ? -0.037 -6.731 -1.296 1.00 97.12 84 PHE A O 1
ATOM 703 N N . TYR A 1 85 ? -1.932 -6.802 -0.090 1.00 97.00 85 TYR A N 1
ATOM 704 C CA . TYR A 1 85 ? -2.773 -6.173 -1.116 1.00 97.00 85 TYR A CA 1
ATOM 705 C C . TYR A 1 85 ? -2.366 -4.724 -1.400 1.00 97.00 85 TYR A C 1
ATOM 707 O O . TYR A 1 85 ? -2.405 -4.293 -2.550 1.00 97.00 85 TYR A O 1
ATOM 715 N N . PHE A 1 86 ? -1.859 -4.000 -0.394 1.00 97.88 86 PHE A N 1
ATOM 716 C CA . PHE A 1 86 ? -1.223 -2.696 -0.606 1.00 97.88 86 PHE A CA 1
ATOM 717 C C . PHE A 1 86 ? -0.040 -2.804 -1.585 1.00 97.88 86 PHE A C 1
ATOM 719 O O . PHE A 1 86 ? 0.029 -2.078 -2.574 1.00 97.88 86 PHE A O 1
ATOM 726 N N . VAL A 1 87 ? 0.898 -3.723 -1.321 1.00 97.56 87 VAL A N 1
ATOM 727 C CA . VAL A 1 87 ? 2.098 -3.906 -2.157 1.00 97.56 87 VAL A CA 1
ATOM 728 C C . VAL A 1 87 ? 1.722 -4.400 -3.552 1.00 97.56 87 VAL A C 1
ATOM 730 O O . VAL A 1 87 ? 2.276 -3.920 -4.538 1.00 97.56 87 VAL A O 1
ATOM 733 N N . GLN A 1 88 ? 0.762 -5.320 -3.648 1.00 97.25 88 GLN A N 1
ATOM 734 C CA . GLN A 1 88 ? 0.252 -5.800 -4.926 1.00 97.25 88 GLN A CA 1
ATOM 735 C C . GLN A 1 88 ? -0.330 -4.650 -5.756 1.00 97.25 88 GLN A C 1
ATOM 737 O O . GLN A 1 88 ? 0.058 -4.493 -6.909 1.00 97.25 88 GLN A O 1
ATOM 742 N N . ALA A 1 89 ? -1.181 -3.806 -5.167 1.00 97.00 89 ALA A N 1
ATOM 743 C CA . ALA A 1 89 ? -1.765 -2.656 -5.853 1.00 97.00 89 ALA A CA 1
ATOM 744 C C . ALA A 1 89 ? -0.698 -1.651 -6.332 1.00 97.00 89 ALA A C 1
ATOM 746 O O . ALA A 1 89 ? -0.818 -1.108 -7.430 1.00 97.00 89 ALA A O 1
ATOM 747 N N . LEU A 1 90 ? 0.405 -1.461 -5.588 1.00 97.00 90 LEU A N 1
ATOM 748 C CA . LEU A 1 90 ? 1.525 -0.632 -6.062 1.00 97.00 90 LEU A CA 1
ATOM 749 C C . LEU A 1 90 ? 2.153 -1.152 -7.369 1.00 97.00 90 LEU A C 1
ATOM 751 O O . LEU A 1 90 ? 2.592 -0.362 -8.208 1.00 97.00 90 LEU A O 1
ATOM 755 N N . LEU A 1 91 ? 2.193 -2.475 -7.539 1.00 96.19 91 LEU A N 1
ATOM 756 C CA . LEU A 1 91 ? 2.739 -3.168 -8.712 1.00 96.19 91 LEU A CA 1
ATOM 757 C C . LEU A 1 91 ? 1.746 -3.253 -9.881 1.00 96.19 91 LEU A C 1
ATOM 759 O O . LEU A 1 91 ? 2.131 -3.606 -10.995 1.00 96.19 91 LEU A O 1
ATOM 763 N N . GLU A 1 92 ? 0.481 -2.915 -9.649 1.00 94.69 92 GLU A N 1
ATOM 764 C CA . GLU A 1 92 ? -0.550 -2.801 -10.686 1.00 94.69 92 GLU A CA 1
ATOM 765 C C . GLU A 1 92 ? -0.631 -1.377 -11.262 1.00 94.69 92 GLU A C 1
ATOM 767 O O . GLU A 1 92 ? -1.468 -1.095 -12.122 1.00 94.69 92 GLU A O 1
ATOM 772 N N . LYS A 1 93 ? 0.271 -0.475 -10.842 1.00 91.12 93 LYS A N 1
ATOM 773 C CA . LYS A 1 93 ? 0.384 0.881 -11.389 1.00 91.12 93 LYS A CA 1
ATOM 774 C C . LYS A 1 93 ? 0.414 0.855 -12.931 1.00 91.12 93 LYS A C 1
ATOM 776 O O . LYS A 1 93 ? 1.303 0.227 -13.512 1.00 91.12 93 LYS A O 1
ATOM 781 N N . PRO A 1 94 ? -0.470 1.609 -13.613 1.00 89.19 94 PRO A N 1
ATOM 782 C CA . PRO A 1 94 ? -0.433 1.720 -15.062 1.00 89.19 94 PRO A CA 1
ATOM 783 C C . PRO A 1 94 ? 0.872 2.361 -15.533 1.00 89.19 94 PRO A C 1
ATOM 785 O O . PRO A 1 94 ? 1.367 3.314 -14.922 1.00 89.19 94 PRO A O 1
ATOM 788 N N . GLY A 1 95 ? 1.398 1.852 -16.646 1.00 89.00 95 GLY A N 1
ATOM 789 C CA . GLY A 1 95 ? 2.595 2.385 -17.293 1.00 89.00 95 GLY A CA 1
ATOM 790 C C . GLY A 1 95 ? 3.924 1.892 -16.721 1.00 89.00 95 GLY A C 1
ATOM 791 O O . GLY A 1 95 ? 4.956 2.366 -17.179 1.00 89.00 95 GLY A O 1
ATOM 792 N N . ILE A 1 96 ? 3.927 0.958 -15.762 1.00 93.94 96 ILE A N 1
ATOM 793 C CA . ILE A 1 96 ? 5.171 0.284 -15.366 1.00 93.94 96 ILE A CA 1
ATOM 794 C C . ILE A 1 96 ? 5.507 -0.825 -16.364 1.00 93.94 96 ILE A C 1
ATOM 796 O O . ILE A 1 96 ? 4.644 -1.622 -16.747 1.00 93.94 96 ILE A O 1
ATOM 800 N N . THR A 1 97 ? 6.767 -0.878 -16.774 1.00 95.12 97 THR A N 1
ATOM 801 C CA . THR A 1 97 ? 7.293 -1.936 -17.638 1.00 95.12 97 THR A CA 1
ATOM 802 C C . THR A 1 97 ? 7.559 -3.215 -16.845 1.00 95.12 97 THR A C 1
ATOM 804 O O . THR A 1 97 ? 7.676 -3.203 -15.618 1.00 95.12 97 THR A O 1
ATOM 807 N N . ASP A 1 98 ? 7.695 -4.340 -17.542 1.00 95.62 98 ASP A N 1
ATOM 808 C CA . ASP A 1 98 ? 8.020 -5.625 -16.919 1.00 95.62 98 ASP A CA 1
ATOM 809 C C . ASP A 1 98 ? 9.361 -5.616 -16.157 1.00 95.62 98 ASP A C 1
ATOM 811 O O . ASP A 1 98 ? 9.385 -6.089 -15.016 1.00 95.62 98 ASP A O 1
ATOM 815 N N . PRO A 1 99 ? 10.463 -5.039 -16.684 1.00 96.12 99 PRO A N 1
ATOM 816 C CA . PRO A 1 99 ? 11.699 -4.888 -15.917 1.00 96.12 99 PRO A CA 1
ATOM 817 C C . PRO A 1 99 ? 11.514 -4.061 -14.639 1.00 96.12 99 PRO A C 1
ATOM 819 O O . PRO A 1 99 ? 11.949 -4.480 -13.568 1.00 96.12 99 PRO A O 1
ATOM 822 N N . GLU A 1 100 ? 10.804 -2.930 -14.714 1.00 96.44 100 GLU A N 1
ATOM 823 C CA . GLU A 1 100 ? 10.525 -2.097 -13.538 1.00 96.44 100 GLU A CA 1
ATOM 824 C C . GLU A 1 100 ? 9.670 -2.827 -12.505 1.00 96.44 100 GLU A C 1
ATOM 826 O O . GLU A 1 100 ? 9.948 -2.748 -11.307 1.00 96.44 100 GLU A O 1
ATOM 831 N N . ARG A 1 101 ? 8.649 -3.566 -12.956 1.00 97.19 101 ARG A N 1
ATOM 832 C CA . ARG A 1 101 ? 7.812 -4.383 -12.077 1.00 97.19 101 ARG A CA 1
ATOM 833 C C . ARG A 1 101 ? 8.645 -5.455 -11.387 1.00 97.19 101 ARG A C 1
ATOM 835 O O . ARG A 1 101 ? 8.514 -5.638 -10.181 1.00 97.19 101 ARG A O 1
ATOM 842 N N . LYS A 1 102 ? 9.535 -6.130 -12.117 1.00 96.94 102 LYS A N 1
ATOM 843 C CA . LYS A 1 102 ? 10.443 -7.129 -11.544 1.00 96.94 102 LYS A CA 1
ATOM 844 C C . LYS A 1 102 ? 11.359 -6.515 -10.485 1.00 96.94 102 LYS A C 1
ATOM 846 O O . LYS A 1 102 ? 11.500 -7.093 -9.413 1.00 96.94 102 LYS A O 1
ATOM 851 N N . GLU A 1 103 ? 11.925 -5.337 -10.737 1.00 96.62 103 GLU A N 1
ATOM 852 C CA . GLU A 1 103 ? 12.732 -4.619 -9.743 1.00 96.62 103 GLU A CA 1
ATOM 853 C C . GLU A 1 103 ? 11.927 -4.249 -8.493 1.00 96.62 103 GLU A C 1
ATOM 855 O O . GLU A 1 103 ? 12.404 -4.474 -7.383 1.00 96.62 103 GLU A O 1
ATOM 860 N N . LEU A 1 104 ? 10.701 -3.736 -8.654 1.00 97.25 104 LEU A N 1
ATOM 861 C CA . LEU A 1 104 ? 9.811 -3.422 -7.531 1.00 97.25 104 LEU A CA 1
ATOM 862 C C . LEU A 1 104 ? 9.462 -4.671 -6.704 1.00 97.25 104 LEU A C 1
ATOM 864 O O . LEU A 1 104 ? 9.382 -4.584 -5.481 1.00 97.25 104 LEU A O 1
ATOM 868 N N . ILE A 1 105 ? 9.292 -5.835 -7.342 1.00 97.88 105 ILE A N 1
ATOM 869 C CA . ILE A 1 105 ? 9.071 -7.101 -6.630 1.00 97.88 105 ILE A CA 1
ATOM 870 C C . ILE A 1 105 ? 10.317 -7.512 -5.845 1.00 97.88 105 ILE A C 1
ATOM 872 O O . ILE A 1 105 ? 10.194 -7.877 -4.683 1.00 97.88 105 ILE A O 1
ATOM 876 N N . LEU A 1 106 ? 11.513 -7.425 -6.431 1.00 97.00 106 LEU A N 1
ATOM 877 C CA . LEU A 1 106 ? 12.755 -7.848 -5.766 1.00 97.00 106 LEU A CA 1
ATOM 878 C C . LEU A 1 106 ? 13.124 -6.995 -4.543 1.00 97.00 106 LEU A C 1
ATOM 880 O O . LEU A 1 106 ? 13.867 -7.455 -3.679 1.00 97.00 106 LEU A O 1
ATOM 884 N N . ILE A 1 107 ? 12.610 -5.767 -4.459 1.00 97.00 107 ILE A N 1
ATOM 885 C CA . ILE A 1 107 ? 12.780 -4.893 -3.287 1.00 97.00 107 ILE A CA 1
ATOM 886 C C . ILE A 1 107 ? 11.574 -4.907 -2.341 1.00 97.00 107 ILE A C 1
ATOM 888 O O . ILE A 1 107 ? 11.657 -4.339 -1.254 1.00 97.00 107 ILE A O 1
ATOM 892 N N . ALA A 1 108 ? 10.455 -5.520 -2.739 1.00 97.06 108 ALA A N 1
ATOM 893 C CA . ALA A 1 108 ? 9.321 -5.742 -1.852 1.00 97.06 108 ALA A CA 1
ATOM 894 C C . ALA A 1 108 ? 9.717 -6.698 -0.715 1.00 97.06 108 ALA A C 1
ATOM 896 O O . ALA A 1 108 ? 10.692 -7.443 -0.848 1.00 97.06 108 ALA A O 1
ATOM 897 N N . PRO A 1 109 ? 8.969 -6.726 0.401 1.00 97.00 109 PRO A N 1
ATOM 898 C CA . PRO A 1 109 ? 9.258 -7.666 1.471 1.00 97.00 109 PRO A CA 1
ATOM 899 C C . PRO A 1 109 ? 9.385 -9.112 0.980 1.00 97.00 109 PRO A C 1
ATOM 901 O O . PRO A 1 109 ? 8.514 -9.592 0.255 1.00 97.00 109 PRO A O 1
ATOM 904 N N . GLU A 1 110 ? 10.443 -9.810 1.409 1.00 96.31 110 GLU A N 1
ATOM 905 C CA . GLU A 1 110 ? 10.807 -11.161 0.936 1.00 96.31 110 GLU A CA 1
ATOM 906 C C . GLU A 1 110 ? 9.629 -12.143 0.971 1.00 96.31 110 GLU A C 1
ATOM 908 O O . GLU A 1 110 ? 9.396 -12.893 0.025 1.00 96.31 110 GLU A O 1
ATOM 913 N N . ILE A 1 111 ? 8.817 -12.060 2.029 1.00 96.00 111 ILE A N 1
ATOM 914 C CA . ILE A 1 111 ? 7.625 -12.893 2.233 1.00 96.00 111 ILE A CA 1
ATOM 915 C C . ILE A 1 111 ? 6.566 -12.763 1.125 1.00 96.00 111 ILE A C 1
ATOM 917 O O . ILE A 1 111 ? 5.730 -13.653 0.979 1.00 96.00 111 ILE A O 1
ATOM 921 N N . TYR A 1 112 ? 6.577 -11.675 0.353 1.00 97.25 112 TYR A N 1
ATOM 922 C CA . TYR A 1 112 ? 5.635 -11.432 -0.740 1.00 97.25 112 TYR A CA 1
ATOM 923 C C . TYR A 1 112 ? 6.222 -11.789 -2.109 1.00 97.25 112 TYR A C 1
ATOM 925 O O . TYR A 1 112 ? 5.464 -12.074 -3.033 1.00 97.25 112 TYR A O 1
ATOM 933 N N . GLN A 1 113 ? 7.550 -11.805 -2.260 1.00 96.94 113 GLN A N 1
ATOM 934 C CA . GLN A 1 113 ? 8.206 -11.851 -3.572 1.00 96.94 113 GLN A CA 1
ATOM 935 C C . GLN A 1 113 ? 7.819 -13.079 -4.395 1.00 96.94 113 GLN A C 1
ATOM 937 O O . GLN A 1 113 ? 7.457 -12.939 -5.559 1.00 96.94 113 GLN A O 1
ATOM 942 N N . THR A 1 114 ? 7.826 -14.273 -3.793 1.00 96.44 114 THR A N 1
ATOM 943 C CA . THR A 1 114 ? 7.460 -15.521 -4.485 1.00 96.44 114 THR A CA 1
ATOM 944 C C . THR A 1 114 ? 6.047 -15.458 -5.064 1.00 96.44 114 THR A C 1
ATOM 946 O O . THR A 1 114 ? 5.830 -15.843 -6.214 1.00 96.44 114 THR A O 1
ATOM 949 N N . TYR A 1 115 ? 5.091 -14.938 -4.291 1.00 96.31 115 TYR A N 1
ATOM 950 C CA . TYR A 1 115 ? 3.704 -14.792 -4.731 1.00 96.31 115 TYR A CA 1
ATOM 951 C C . TYR A 1 115 ? 3.567 -13.728 -5.818 1.00 96.31 115 TYR A C 1
ATOM 953 O O . TYR A 1 115 ? 2.893 -13.956 -6.819 1.00 96.31 115 TYR A O 1
ATOM 961 N N . LEU A 1 116 ? 4.241 -12.588 -5.658 1.00 97.12 116 LEU A N 1
ATOM 962 C CA . LEU A 1 116 ? 4.202 -11.495 -6.626 1.00 97.12 116 LEU A CA 1
ATOM 963 C C . LEU A 1 116 ? 4.839 -11.899 -7.964 1.00 97.12 116 LEU A C 1
ATOM 965 O O . LEU A 1 116 ? 4.255 -11.647 -9.015 1.00 97.12 116 LEU A O 1
ATOM 969 N N . LEU A 1 117 ? 5.985 -12.590 -7.948 1.00 96.94 117 LEU A N 1
ATOM 970 C CA . LEU A 1 117 ? 6.593 -13.155 -9.159 1.00 96.94 117 LEU A CA 1
ATOM 971 C C . LEU A 1 117 ? 5.636 -14.128 -9.853 1.00 96.94 117 LEU A C 1
ATOM 973 O O . LEU A 1 117 ? 5.492 -14.082 -11.071 1.00 96.94 117 LEU A O 1
ATOM 977 N N . GLY A 1 118 ? 4.958 -14.976 -9.075 1.00 96.69 118 GLY A N 1
ATOM 978 C CA . GLY A 1 118 ? 3.938 -15.883 -9.588 1.00 96.69 118 GLY A CA 1
ATOM 979 C C . GLY A 1 118 ? 2.749 -15.164 -10.225 1.00 96.69 118 GLY A C 1
ATOM 980 O O . GLY A 1 118 ? 2.264 -15.607 -11.252 1.00 96.69 118 GLY A O 1
ATOM 981 N N . ARG A 1 119 ? 2.292 -14.050 -9.646 1.00 94.94 119 ARG A N 1
ATOM 982 C CA . ARG A 1 119 ? 1.138 -13.289 -10.147 1.00 94.94 119 ARG A CA 1
ATOM 983 C C . ARG A 1 119 ? 1.419 -12.563 -11.463 1.00 94.94 119 ARG A C 1
ATOM 985 O O . ARG A 1 119 ? 0.526 -12.471 -12.294 1.00 94.94 119 ARG A O 1
ATOM 992 N N . PHE A 1 120 ? 2.612 -11.991 -11.616 1.00 95.19 120 PHE A N 1
ATOM 993 C CA . PHE A 1 120 ? 2.906 -11.074 -12.724 1.00 95.19 120 PHE A CA 1
ATOM 994 C C . PHE A 1 120 ? 3.720 -11.687 -13.867 1.00 95.19 120 PHE A C 1
ATOM 996 O O . PHE A 1 120 ? 3.797 -11.076 -14.927 1.00 95.19 120 PHE A O 1
ATOM 1003 N N . PHE A 1 121 ? 4.350 -12.848 -13.659 1.00 94.00 121 PHE A N 1
ATOM 1004 C CA . PHE A 1 121 ? 5.284 -13.442 -14.625 1.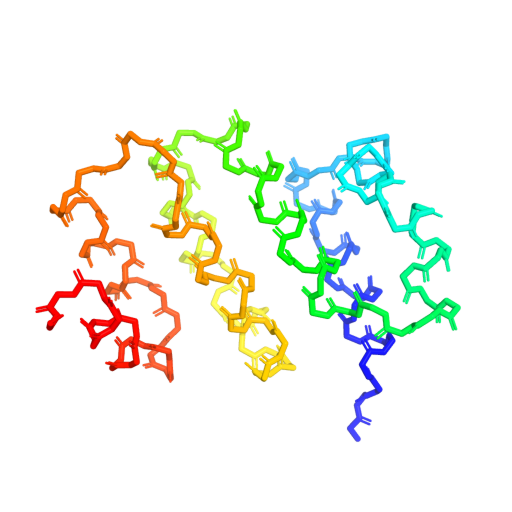00 94.00 121 PHE A CA 1
ATOM 1005 C C . PHE A 1 121 ? 5.092 -14.951 -14.840 1.00 94.00 121 PHE A C 1
ATOM 1007 O O . PHE A 1 121 ? 5.983 -15.594 -15.399 1.00 94.00 121 PHE A O 1
ATOM 1014 N N . ARG A 1 122 ? 3.978 -15.534 -14.383 1.00 81.38 122 ARG A N 1
ATOM 1015 C CA . ARG A 1 122 ? 3.589 -16.911 -14.722 1.00 81.38 122 ARG A CA 1
ATOM 1016 C C . ARG A 1 122 ? 2.312 -16.938 -15.538 1.00 81.38 122 ARG A C 1
ATOM 1018 O O . ARG A 1 122 ? 1.493 -16.011 -15.364 1.00 81.38 122 ARG A O 1
#

Solvent-accessible surface area (backbone atoms only — not comparable to full-atom values): 6748 Å² total; per-residue (Å²): 129,84,52,72,66,54,52,50,52,51,48,56,48,50,36,41,77,71,64,75,37,54,73,69,55,48,36,62,38,26,46,94,42,62,19,69,62,34,27,64,77,72,63,38,55,45,62,44,35,28,32,46,23,49,45,46,46,74,74,44,53,71,70,56,48,46,52,51,41,57,77,34,37,75,63,50,60,47,65,51,80,41,33,44,44,20,56,51,37,48,68,64,39,86,88,65,50,70,71,56,45,52,53,48,40,73,52,36,49,74,93,49,27,68,60,51,50,50,69,76,75,103

Foldseek 3Di:
DDDLLVLLVVVVVVCCVVVLDHQVLQQVLCVVQVGPVSCVVVVVSLSSLLSNLLSSLVVDDLVVLLVVQLVCQVSLCVVVVRSLSNLLSNLVRPPDDPVSSLSSLVSHHPVNNVVSCVVPPD

pLDDT: mean 95.37, std 4.15, range [63.03, 98.31]

Organism: NCBI:txid2171755

Radius of gyration: 13.73 Å; Cα contacts (8 Å, |Δi|>4): 113; chains: 1; bounding box: 30×32×36 Å

Sequence (122 aa):
MPSQAEYFKNFISTLKDQKVLNDQEIEEALKYLDGIKGVFSDKFFISGYENLAWFICKKFMVQRLKEFIKQNTEMLVQDKGARFYFVQALLEKPGITDPERKELILIAPEIYQTYLLGRFFR

Mean predicted aligned error: 2.72 Å